Protein AF-A0A1B7NL34-F1 (afdb_monomer_lite)

Secondary structure (DSSP, 8-state):
----S--SSSTTS---TTSSSSSS-HHHHHHHHHHHHHHHHHHHHHHHHHHH-TT-GGGGSGGGTSHHHHHHHHHHHHHHHHS---HHHHHHHHHHHHHHHHHHHHHHHHHHHHHHHHHHHHHHHHHHHHHHHHHHT-

InterPro domains:
  IPR031872 Ndc10, domain 2 [PF16787] (10-69)
  IPR038279 Ndc10, domain 2 superfamily [G3DSA:1.10.443.20] (8-113)

Organism: NCBI:txid1955775

pLDDT: mean 80.77, std 17.27, range [40.53, 95.31]

Sequence (138 aa):
MSEIQGLTDIDQLQQKPGEHLNHDDLAAQEFLHLLQQLRTILLQDSALMQLKFPQHSVWAHTVFQRNDYREFAEAVCLANTQTEEPYEMQLRQTVPQVADQLRIVRQDFEVVTDRLFAAVQKGFDSLNAQIEDLISDQ

Structure (mmCIF, N/CA/C/O backbone):
data_AF-A0A1B7NL34-F1
#
_entry.id   AF-A0A1B7NL34-F1
#
loop_
_atom_site.group_PDB
_atom_site.id
_atom_site.type_symbol
_atom_site.label_atom_id
_atom_site.label_alt_id
_atom_site.label_comp_id
_atom_site.label_asym_id
_atom_site.label_entity_id
_atom_site.label_seq_id
_atom_site.pdbx_PDB_ins_code
_atom_site.Cartn_x
_atom_site.Cartn_y
_atom_site.Cartn_z
_atom_site.occupancy
_atom_site.B_iso_or_equiv
_atom_site.auth_seq_id
_atom_site.auth_comp_id
_atom_site.auth_asym_id
_atom_site.auth_atom_id
_atom_site.pdbx_PDB_model_num
ATOM 1 N N . MET A 1 1 ? 57.225 29.388 -61.321 1.00 40.53 1 MET A N 1
ATOM 2 C CA . MET A 1 1 ? 56.542 30.487 -60.607 1.00 40.53 1 MET A CA 1
ATOM 3 C C . MET A 1 1 ? 55.059 30.167 -60.660 1.00 40.53 1 MET A C 1
ATOM 5 O O . MET A 1 1 ? 54.426 30.433 -61.666 1.00 40.53 1 MET A O 1
ATOM 9 N N . SER A 1 2 ? 54.632 29.234 -59.815 1.00 45.34 2 SER A N 1
ATOM 10 C CA . SER A 1 2 ? 53.989 29.490 -58.512 1.00 45.34 2 SER A CA 1
ATOM 11 C C . SER A 1 2 ? 52.476 29.483 -58.693 1.00 45.34 2 SER A C 1
ATOM 13 O O . SER A 1 2 ? 51.816 30.514 -58.747 1.00 45.34 2 SER A O 1
ATOM 15 N N . GLU A 1 3 ? 51.989 28.258 -58.869 1.00 44.47 3 GLU A N 1
ATOM 16 C CA . GLU A 1 3 ? 50.589 27.866 -58.870 1.00 44.47 3 GLU A CA 1
ATOM 17 C C . GLU A 1 3 ? 50.018 27.932 -57.444 1.00 44.47 3 GLU A C 1
ATOM 19 O O . GLU A 1 3 ? 50.606 27.413 -56.500 1.00 44.47 3 GLU A O 1
ATOM 24 N N . ILE A 1 4 ? 48.846 28.564 -57.345 1.00 46.50 4 ILE A N 1
ATOM 25 C CA . ILE A 1 4 ? 47.754 28.269 -56.406 1.00 46.50 4 ILE A CA 1
ATOM 26 C C . ILE A 1 4 ? 48.114 28.381 -54.912 1.00 46.50 4 ILE A C 1
ATOM 28 O O . ILE A 1 4 ? 48.185 27.408 -54.166 1.00 46.50 4 ILE A O 1
ATOM 32 N N . GLN A 1 5 ? 48.207 29.626 -54.443 1.00 52.19 5 GLN A N 1
ATOM 33 C CA . GLN A 1 5 ? 47.981 29.981 -53.042 1.00 52.19 5 GLN A CA 1
ATOM 34 C C . GLN A 1 5 ? 46.459 30.041 -52.811 1.00 52.19 5 GLN A C 1
ATOM 36 O O . GLN A 1 5 ? 45.839 31.087 -52.981 1.00 52.19 5 GLN A O 1
ATOM 41 N N . GLY A 1 6 ? 45.817 28.908 -52.532 1.00 52.97 6 GLY A N 1
ATOM 42 C CA . GLY A 1 6 ? 44.358 28.904 -52.380 1.00 52.97 6 GLY A CA 1
ATOM 43 C C . GLY A 1 6 ? 43.734 27.595 -51.928 1.00 52.97 6 GLY A C 1
ATOM 44 O O . GLY A 1 6 ? 42.572 27.368 -52.241 1.00 52.97 6 GLY A O 1
ATOM 45 N N . LEU A 1 7 ? 44.475 26.721 -51.243 1.00 47.62 7 LEU A N 1
ATOM 46 C CA . LEU A 1 7 ? 43.939 25.425 -50.823 1.00 47.62 7 LEU A CA 1
ATOM 47 C C . LEU A 1 7 ? 44.562 24.915 -49.511 1.00 47.62 7 LEU A C 1
ATOM 49 O O . LEU A 1 7 ? 44.948 23.756 -49.413 1.00 47.62 7 LEU A O 1
ATOM 53 N N . THR A 1 8 ? 44.675 25.780 -48.499 1.00 50.06 8 THR A N 1
ATOM 54 C CA . THR A 1 8 ? 45.217 25.386 -47.181 1.00 50.06 8 THR A CA 1
ATOM 55 C C . THR A 1 8 ? 44.295 25.665 -45.995 1.00 50.06 8 THR A C 1
ATOM 57 O O . THR A 1 8 ? 44.733 25.502 -44.866 1.00 50.06 8 THR A O 1
ATOM 60 N N . ASP A 1 9 ? 43.025 26.018 -46.226 1.00 49.75 9 ASP A N 1
ATOM 61 C CA . ASP A 1 9 ? 42.076 26.336 -45.138 1.00 49.75 9 ASP A CA 1
ATOM 62 C C . ASP A 1 9 ? 40.770 25.522 -45.154 1.00 49.75 9 ASP A C 1
ATOM 64 O O . ASP A 1 9 ? 39.910 25.716 -44.300 1.00 49.75 9 ASP A O 1
ATOM 68 N N . ILE A 1 10 ? 40.597 24.576 -46.084 1.00 49.97 10 ILE A N 1
ATOM 69 C CA . ILE A 1 10 ? 39.336 23.809 -46.191 1.00 49.97 10 ILE A CA 1
ATOM 70 C C . ILE A 1 10 ? 39.411 22.453 -45.463 1.00 49.97 10 ILE A C 1
ATOM 72 O O . ILE A 1 10 ? 38.381 21.892 -45.098 1.00 49.97 10 ILE A O 1
ATOM 76 N N . ASP A 1 11 ? 40.615 21.969 -45.147 1.00 46.84 11 ASP A N 1
ATOM 77 C CA . ASP A 1 11 ? 40.814 20.687 -44.448 1.00 46.84 11 ASP A CA 1
ATOM 78 C C . ASP A 1 11 ? 40.721 20.786 -42.914 1.00 46.84 11 ASP A C 1
ATOM 80 O O . ASP A 1 11 ? 40.774 19.773 -42.219 1.00 46.84 11 ASP A O 1
ATOM 84 N N . GLN A 1 12 ? 40.525 21.986 -42.352 1.00 50.03 12 GLN A N 1
ATOM 85 C CA . GLN A 1 12 ? 40.326 22.163 -40.904 1.00 50.03 12 GLN A CA 1
ATOM 86 C C . GLN A 1 12 ? 38.851 22.210 -40.469 1.00 50.03 12 GLN A C 1
ATOM 88 O O . GLN A 1 12 ? 38.568 22.330 -39.279 1.00 50.03 12 GLN A O 1
ATOM 93 N N . LEU A 1 13 ? 37.893 22.044 -41.390 1.00 51.50 13 LEU A N 1
ATOM 94 C CA . LEU A 1 13 ? 36.455 22.036 -41.074 1.00 51.50 13 LEU A CA 1
ATOM 95 C C . LEU A 1 13 ? 35.815 20.638 -41.060 1.00 51.50 13 LEU A C 1
ATOM 97 O O . LEU A 1 13 ? 34.598 20.511 -41.178 1.00 51.50 13 LEU A O 1
ATOM 101 N N . GLN A 1 14 ? 36.606 19.581 -40.855 1.00 50.59 14 GLN A N 1
ATOM 102 C CA . GLN A 1 14 ? 36.085 18.228 -40.604 1.00 50.59 14 GLN A CA 1
ATOM 103 C C . GLN A 1 14 ? 36.311 17.719 -39.174 1.00 50.59 14 GLN A C 1
ATOM 105 O O . GLN A 1 14 ? 36.287 16.513 -38.930 1.00 50.59 14 GLN A O 1
ATOM 110 N N . GLN A 1 15 ? 36.420 18.610 -38.184 1.00 48.31 15 GLN A N 1
ATOM 111 C CA . GLN A 1 15 ? 36.098 18.203 -36.815 1.00 48.31 15 GLN A CA 1
ATOM 112 C C . GLN A 1 15 ? 34.578 18.064 -36.682 1.00 48.31 15 GLN A C 1
ATOM 114 O O . GLN A 1 15 ? 33.850 19.019 -36.430 1.00 48.31 15 GLN A O 1
ATOM 119 N N . LYS A 1 16 ? 34.119 16.833 -36.917 1.00 46.91 16 LYS A N 1
ATOM 120 C CA . LYS A 1 16 ? 32.774 16.305 -36.675 1.00 46.91 16 LYS A CA 1
ATOM 121 C C . LYS A 1 16 ? 32.206 16.859 -35.351 1.00 46.91 16 LYS A C 1
ATOM 123 O O . LYS A 1 16 ? 32.657 16.441 -34.281 1.00 46.91 16 LYS A O 1
ATOM 128 N N . PRO A 1 17 ? 31.208 17.762 -35.379 1.00 47.41 17 PRO A N 1
ATOM 129 C CA . PRO A 1 17 ? 30.551 18.229 -34.167 1.00 47.41 17 PRO A CA 1
ATOM 130 C C . PRO A 1 17 ? 29.605 17.122 -33.702 1.00 47.41 17 PRO A C 1
ATOM 132 O O . PRO A 1 17 ? 28.435 17.076 -34.071 1.00 47.41 17 PRO A O 1
ATOM 135 N N . GLY A 1 18 ? 30.140 16.154 -32.965 1.00 53.28 18 GLY A N 1
ATOM 136 C CA . GLY A 1 18 ? 29.338 15.038 -32.467 1.00 53.28 18 GLY A CA 1
ATOM 137 C C . GLY A 1 18 ? 30.087 13.923 -31.751 1.00 53.28 18 GLY A C 1
ATOM 138 O O . GLY A 1 18 ? 29.443 12.970 -31.336 1.00 53.28 18 GLY A O 1
ATOM 139 N N . GLU A 1 19 ? 31.412 14.001 -31.593 1.00 49.03 19 GLU A N 1
ATOM 140 C CA . GLU A 1 19 ? 32.195 12.888 -31.024 1.00 49.03 19 GLU A CA 1
ATOM 141 C C . GLU A 1 19 ? 32.651 13.112 -29.570 1.00 49.03 19 GLU A C 1
ATOM 143 O O . GLU A 1 19 ? 33.266 12.236 -28.979 1.00 49.03 19 GLU A O 1
ATOM 148 N N . HIS A 1 20 ? 32.281 14.246 -28.962 1.00 50.44 20 HIS A N 1
ATOM 149 C CA . HIS A 1 20 ? 32.522 14.548 -27.540 1.00 50.44 20 HIS A CA 1
ATOM 150 C C . HIS A 1 20 ? 31.239 14.836 -26.748 1.00 50.44 20 HIS A C 1
ATOM 152 O O . HIS A 1 20 ? 31.282 15.417 -25.666 1.00 50.44 20 HIS A O 1
ATOM 158 N N . LEU A 1 21 ? 30.078 14.437 -27.268 1.00 55.06 21 LEU A N 1
ATOM 159 C CA . LEU A 1 21 ? 28.856 14.498 -26.482 1.00 55.06 21 LEU A CA 1
ATOM 160 C C . LEU A 1 21 ? 28.786 13.278 -25.553 1.00 55.06 21 LEU A C 1
ATOM 162 O O . LEU A 1 21 ? 28.493 12.164 -25.978 1.00 55.06 21 LEU A O 1
ATOM 166 N N . ASN A 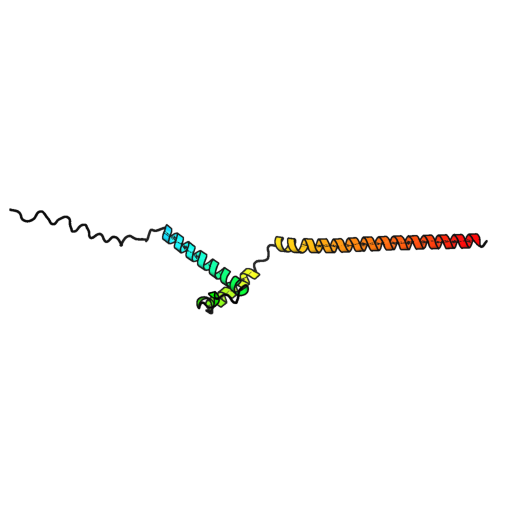1 22 ? 28.969 13.570 -24.264 1.00 57.78 22 ASN A N 1
ATOM 167 C CA . ASN A 1 22 ? 28.186 12.988 -23.170 1.00 57.78 22 ASN A CA 1
ATOM 168 C C . ASN A 1 22 ? 28.728 11.744 -22.449 1.00 57.78 22 ASN A C 1
ATOM 170 O O . ASN A 1 22 ? 27.928 10.949 -21.961 1.00 57.78 22 ASN A O 1
ATOM 174 N N . HIS A 1 23 ? 30.046 11.599 -22.263 1.00 54.75 23 HIS A N 1
ATOM 175 C CA . HIS A 1 23 ? 30.511 10.845 -21.081 1.00 54.75 23 HIS A CA 1
ATOM 176 C C . HIS A 1 23 ? 30.518 11.722 -19.807 1.00 54.75 23 HIS A C 1
ATOM 178 O O . HIS A 1 23 ? 30.373 11.189 -18.712 1.00 54.75 23 HIS A O 1
ATOM 184 N N . ASP A 1 24 ? 30.554 13.053 -19.944 1.00 62.59 24 ASP A N 1
ATOM 185 C CA . ASP A 1 24 ? 30.702 13.989 -18.814 1.00 62.59 24 ASP A CA 1
ATOM 186 C C . ASP A 1 24 ? 29.471 14.882 -18.571 1.00 62.59 24 ASP A C 1
ATOM 188 O O . ASP A 1 24 ? 29.547 15.860 -17.827 1.00 62.59 24 ASP A O 1
ATOM 192 N N . ASP A 1 25 ? 28.320 14.575 -19.185 1.00 80.75 25 ASP A N 1
ATOM 193 C CA . ASP A 1 25 ? 27.077 15.291 -18.871 1.00 80.75 25 ASP A CA 1
ATOM 194 C C . ASP A 1 25 ? 26.519 14.790 -17.533 1.00 80.7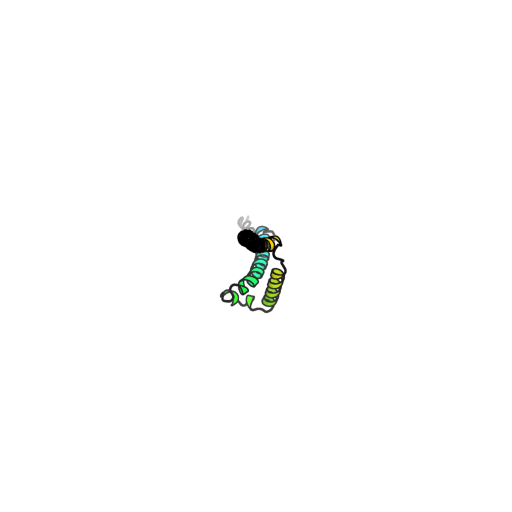5 25 ASP A C 1
ATOM 196 O O . ASP A 1 25 ? 25.647 13.919 -17.461 1.00 80.75 25 ASP A O 1
ATOM 200 N N . LEU A 1 26 ? 27.085 15.340 -16.459 1.00 84.31 26 LEU A N 1
ATOM 201 C CA . LEU A 1 26 ? 26.696 15.058 -15.084 1.00 84.31 26 LEU A CA 1
ATOM 202 C C . LEU A 1 26 ? 25.194 15.288 -14.876 1.00 84.31 26 LEU A C 1
ATOM 204 O O . LEU A 1 26 ? 24.545 14.504 -14.193 1.00 84.31 26 LEU A O 1
ATOM 208 N N . ALA A 1 27 ? 24.610 16.314 -15.502 1.00 87.31 27 ALA A N 1
ATOM 209 C CA . ALA A 1 27 ? 23.184 16.589 -15.360 1.00 87.31 27 ALA A CA 1
ATOM 210 C C . ALA A 1 27 ? 22.332 15.484 -16.001 1.00 87.31 27 ALA A C 1
ATOM 212 O O . ALA A 1 27 ? 21.353 15.041 -15.399 1.00 87.31 27 ALA A O 1
ATOM 213 N N . ALA A 1 28 ? 22.717 14.993 -17.182 1.00 87.06 28 ALA A N 1
ATOM 214 C CA . ALA A 1 28 ? 22.037 13.865 -17.813 1.00 87.06 28 ALA A CA 1
ATOM 215 C C . ALA A 1 28 ? 22.170 12.572 -16.991 1.00 87.06 28 ALA A C 1
ATOM 217 O O . ALA A 1 28 ? 21.201 11.822 -16.863 1.00 87.06 28 ALA A O 1
ATOM 218 N N . GLN A 1 29 ? 23.339 12.317 -16.403 1.00 88.25 29 GLN A N 1
ATOM 219 C CA . GLN A 1 29 ? 23.571 11.136 -15.565 1.00 88.25 29 GLN A CA 1
ATOM 220 C C . GLN A 1 29 ? 22.739 11.168 -14.283 1.00 88.25 29 GLN A C 1
ATOM 222 O O . GLN A 1 29 ? 22.030 10.204 -13.989 1.00 88.25 29 GLN A O 1
ATOM 227 N N . GLU A 1 30 ? 22.755 12.290 -13.565 1.00 90.06 30 GLU A N 1
ATOM 228 C CA . GLU A 1 30 ? 21.960 12.474 -12.349 1.00 90.06 30 GLU A CA 1
ATOM 229 C C . GLU A 1 30 ? 20.456 12.441 -12.649 1.00 90.06 30 GLU A C 1
ATOM 231 O O . GLU A 1 30 ? 19.672 11.862 -11.895 1.00 90.06 30 GLU A O 1
ATOM 236 N N . PHE A 1 31 ? 20.030 12.974 -13.798 1.00 91.38 31 PHE A N 1
ATOM 237 C CA . PHE A 1 31 ? 18.640 12.867 -14.236 1.00 91.38 31 PHE A CA 1
ATOM 238 C C . PHE A 1 31 ? 18.227 11.415 -14.514 1.00 91.38 31 PHE A C 1
ATOM 240 O O . PHE A 1 31 ? 17.148 10.985 -14.107 1.00 91.38 31 PHE A O 1
ATOM 247 N N . LEU A 1 32 ? 19.083 10.622 -15.162 1.00 93.50 32 LEU A N 1
ATOM 248 C CA . LEU A 1 32 ? 18.825 9.197 -15.375 1.00 93.50 32 LEU A CA 1
ATOM 249 C C . LEU A 1 32 ? 18.807 8.420 -14.055 1.00 93.50 32 LEU A C 1
ATOM 251 O O . LEU A 1 32 ? 17.970 7.529 -13.891 1.00 93.50 32 LEU A O 1
ATOM 255 N N . HIS A 1 33 ? 19.674 8.774 -13.104 1.00 92.69 33 HIS A N 1
ATOM 256 C CA . HIS A 1 33 ? 19.637 8.212 -11.757 1.00 92.69 33 HIS A CA 1
ATOM 257 C C . HIS A 1 33 ? 18.298 8.517 -11.072 1.00 92.69 33 HIS A C 1
ATOM 259 O O . HIS A 1 33 ? 17.641 7.609 -10.558 1.00 92.69 33 HIS A O 1
ATOM 265 N N . LEU A 1 34 ? 17.830 9.765 -11.153 1.00 94.69 34 LEU A N 1
ATOM 266 C CA . LEU A 1 34 ? 16.522 10.164 -10.639 1.00 94.69 34 LEU A CA 1
ATOM 267 C C . LEU A 1 34 ? 15.383 9.371 -11.293 1.00 94.69 34 LEU A C 1
ATOM 269 O O . LEU A 1 34 ? 14.491 8.894 -10.593 1.00 94.69 34 LEU A O 1
ATOM 273 N N . LEU A 1 35 ? 15.413 9.179 -12.614 1.00 95.25 35 LEU A N 1
ATOM 274 C CA . LEU A 1 35 ? 14.400 8.383 -13.312 1.00 95.25 35 LEU A CA 1
ATOM 275 C C . LEU A 1 35 ? 14.390 6.919 -12.855 1.00 95.25 35 LEU A C 1
ATOM 277 O O . LEU A 1 35 ? 13.318 6.318 -12.769 1.00 95.25 35 LEU A O 1
ATOM 281 N N . GLN A 1 36 ? 15.548 6.341 -12.532 1.00 94.56 36 GLN A N 1
ATOM 282 C CA . GLN A 1 36 ? 15.622 4.986 -11.976 1.00 94.56 36 GLN A CA 1
ATOM 283 C C . GLN A 1 36 ? 14.998 4.907 -10.579 1.00 94.56 36 GLN A C 1
ATOM 285 O O . GLN A 1 36 ? 14.240 3.974 -10.303 1.00 94.56 36 GLN A O 1
ATOM 290 N N . GLN A 1 37 ? 15.258 5.898 -9.723 1.00 94.25 37 GLN A N 1
ATOM 291 C CA . GLN A 1 37 ? 14.638 5.973 -8.397 1.00 94.25 37 GLN A CA 1
ATOM 292 C C . GLN A 1 37 ? 13.122 6.150 -8.507 1.00 94.25 37 GLN A C 1
ATOM 294 O O . GLN A 1 37 ? 12.354 5.383 -7.924 1.00 94.25 37 GLN A O 1
ATOM 299 N N . LEU A 1 38 ? 12.683 7.105 -9.329 1.00 94.88 38 LEU A N 1
ATOM 300 C CA . LEU A 1 38 ? 11.268 7.395 -9.525 1.00 94.88 38 LEU A CA 1
ATOM 301 C C . LEU A 1 38 ? 10.525 6.192 -10.107 1.00 94.88 38 LEU A C 1
ATOM 303 O O . LEU A 1 38 ? 9.412 5.901 -9.682 1.00 94.88 38 LEU A O 1
ATOM 307 N N . ARG A 1 39 ? 11.144 5.446 -11.028 1.00 94.62 39 ARG A N 1
ATOM 308 C CA . ARG A 1 39 ? 10.573 4.200 -11.551 1.00 94.62 39 ARG A CA 1
ATOM 309 C C . ARG A 1 39 ? 10.264 3.205 -10.433 1.00 94.62 39 ARG A C 1
ATOM 311 O O . ARG A 1 39 ? 9.199 2.597 -10.462 1.00 94.62 39 ARG A O 1
ATOM 318 N N . THR A 1 40 ? 11.177 3.023 -9.482 1.00 91.94 40 THR A N 1
ATOM 319 C CA . THR A 1 40 ? 10.973 2.099 -8.357 1.00 91.94 40 THR A CA 1
ATOM 320 C C . THR A 1 40 ? 9.811 2.554 -7.483 1.00 91.94 40 THR A C 1
ATOM 322 O O . THR A 1 40 ? 8.914 1.759 -7.218 1.00 91.94 40 THR A O 1
ATOM 325 N N . ILE A 1 41 ? 9.782 3.838 -7.114 1.00 94.00 41 ILE A N 1
ATOM 326 C CA . ILE A 1 41 ? 8.713 4.423 -6.291 1.00 94.00 41 ILE A CA 1
ATOM 327 C C . ILE A 1 41 ? 7.357 4.279 -6.992 1.00 94.00 41 ILE A C 1
ATOM 329 O O . ILE A 1 41 ? 6.412 3.750 -6.417 1.00 94.00 41 ILE A O 1
ATOM 333 N N . LEU A 1 42 ? 7.276 4.649 -8.274 1.00 94.19 42 LEU A N 1
ATOM 334 C CA . LEU A 1 42 ? 6.046 4.531 -9.059 1.00 94.19 42 LEU A CA 1
ATOM 335 C C . LEU A 1 42 ? 5.555 3.082 -9.157 1.00 94.19 42 LEU A C 1
ATOM 337 O O . LEU A 1 42 ? 4.351 2.839 -9.112 1.00 94.19 42 LEU A O 1
ATOM 341 N N . LEU A 1 43 ? 6.463 2.109 -9.290 1.00 94.00 43 LEU A N 1
ATOM 342 C CA . LEU A 1 43 ? 6.092 0.693 -9.311 1.00 94.00 43 LEU A CA 1
ATOM 343 C C . LEU A 1 43 ? 5.587 0.218 -7.945 1.00 94.00 43 LEU A C 1
ATOM 345 O O . LEU A 1 43 ? 4.597 -0.510 -7.901 1.00 94.00 43 LEU A O 1
ATOM 349 N N . GLN A 1 44 ? 6.208 0.640 -6.845 1.00 94.75 44 GLN A N 1
ATOM 350 C CA . GLN A 1 44 ? 5.730 0.324 -5.495 1.00 94.75 44 GLN A CA 1
ATOM 351 C C . GLN A 1 44 ? 4.331 0.904 -5.255 1.00 94.75 44 GLN A C 1
ATOM 353 O O . GLN A 1 44 ? 3.410 0.166 -4.901 1.00 94.75 44 GLN A O 1
ATOM 358 N N . ASP A 1 45 ? 4.138 2.190 -5.549 1.00 94.25 45 ASP A N 1
ATOM 359 C CA . ASP A 1 45 ? 2.844 2.861 -5.401 1.00 94.25 45 ASP A CA 1
ATOM 360 C C . ASP A 1 45 ? 1.775 2.214 -6.282 1.00 94.25 45 ASP A C 1
ATOM 362 O O . ASP A 1 45 ? 0.633 2.041 -5.854 1.00 94.25 45 ASP A O 1
ATOM 366 N N . SER A 1 46 ? 2.143 1.783 -7.493 1.00 94.94 46 SER A N 1
ATOM 367 C CA . SER A 1 46 ? 1.213 1.116 -8.403 1.00 94.94 46 SER A CA 1
ATOM 368 C C . SER A 1 46 ? 0.586 -0.144 -7.801 1.00 94.94 46 SER A C 1
ATOM 370 O O . SER A 1 46 ? -0.608 -0.357 -7.996 1.00 94.94 46 SER A O 1
ATOM 372 N N . ALA A 1 47 ? 1.336 -0.926 -7.014 1.00 94.19 47 ALA A N 1
ATOM 373 C CA . ALA A 1 47 ? 0.818 -2.129 -6.360 1.00 94.19 47 ALA A CA 1
ATOM 374 C C . ALA A 1 47 ? -0.297 -1.784 -5.356 1.00 94.19 47 ALA A C 1
ATOM 376 O O . ALA A 1 47 ? -1.360 -2.408 -5.339 1.00 94.19 47 ALA A O 1
ATOM 377 N N . LEU A 1 48 ? -0.099 -0.719 -4.571 1.00 93.00 48 LEU A N 1
ATOM 378 C CA . LEU A 1 48 ? -1.097 -0.226 -3.619 1.00 93.00 48 LEU A CA 1
ATOM 379 C C . LEU A 1 48 ? -2.287 0.440 -4.328 1.00 93.00 48 LEU A C 1
ATOM 381 O O . LEU A 1 48 ? -3.438 0.312 -3.901 1.00 93.00 48 LEU A O 1
ATOM 385 N N . MET A 1 49 ? -2.030 1.157 -5.423 1.00 93.75 49 MET A N 1
ATOM 386 C CA . MET A 1 49 ? -3.066 1.818 -6.218 1.00 93.75 49 MET A CA 1
ATOM 387 C C . MET A 1 49 ? -3.933 0.822 -6.985 1.00 93.75 49 MET A C 1
ATOM 389 O O . MET A 1 49 ? -5.131 1.063 -7.116 1.00 93.75 49 MET A O 1
ATOM 393 N N . GLN A 1 50 ? -3.375 -0.296 -7.452 1.00 93.31 50 GLN A N 1
ATOM 394 C CA . GLN A 1 50 ? -4.131 -1.348 -8.127 1.00 93.31 50 GLN A CA 1
ATOM 395 C C . GLN A 1 50 ? -5.188 -1.953 -7.197 1.00 93.31 50 GLN A C 1
ATOM 397 O O . GLN A 1 50 ? -6.316 -2.186 -7.627 1.00 93.31 50 GLN A O 1
ATOM 402 N N . LEU A 1 51 ? -4.863 -2.119 -5.910 1.00 89.38 51 LEU A N 1
ATOM 403 C CA . LEU A 1 51 ? -5.817 -2.571 -4.897 1.00 89.38 51 LEU A CA 1
ATOM 404 C C . LEU A 1 51 ? -6.932 -1.542 -4.650 1.00 89.38 51 LEU A C 1
ATOM 406 O O . LEU A 1 51 ? -8.099 -1.908 -4.524 1.00 89.38 51 LEU A O 1
ATOM 410 N N . LYS A 1 52 ? -6.583 -0.250 -4.592 1.00 91.62 52 LYS A N 1
ATOM 411 C CA . LYS A 1 52 ? -7.545 0.838 -4.334 1.00 91.62 52 LYS A CA 1
ATOM 412 C C . LYS A 1 52 ? -8.440 1.152 -5.536 1.00 91.62 52 LYS A C 1
ATOM 414 O O . LYS A 1 52 ? -9.603 1.499 -5.356 1.00 91.62 52 LYS A O 1
ATOM 419 N N . PHE A 1 53 ? -7.911 1.039 -6.753 1.00 93.94 53 PHE A N 1
ATOM 420 C CA . PHE A 1 53 ? -8.584 1.427 -7.994 1.00 93.94 53 PHE A CA 1
ATOM 421 C C . PHE A 1 53 ? -8.477 0.329 -9.063 1.00 93.94 53 PHE A C 1
ATOM 423 O O . PHE A 1 53 ? -7.928 0.577 -10.138 1.00 93.94 53 PHE A O 1
ATOM 430 N N . PRO A 1 54 ? -9.021 -0.878 -8.835 1.00 92.25 54 PRO A N 1
ATOM 431 C CA . PRO A 1 54 ? -8.797 -2.035 -9.710 1.00 92.25 54 PRO A CA 1
ATOM 432 C C . PRO A 1 54 ? -9.339 -1.858 -11.135 1.00 92.25 54 PRO A C 1
ATOM 434 O O . PRO A 1 54 ? -8.910 -2.550 -12.052 1.00 92.25 54 PRO A O 1
ATOM 437 N N . GLN A 1 55 ? -10.265 -0.920 -11.345 1.00 93.69 55 GLN A N 1
ATOM 438 C CA . GLN A 1 55 ? -10.888 -0.650 -12.646 1.00 93.69 55 GLN A CA 1
ATOM 439 C C . GLN A 1 55 ? -10.132 0.392 -13.489 1.00 93.69 55 GLN A C 1
ATOM 441 O O . GLN A 1 55 ? -10.574 0.724 -14.588 1.00 93.69 55 GLN A O 1
ATOM 446 N N . HIS A 1 56 ? -9.018 0.945 -12.995 1.00 94.12 56 HIS A N 1
ATOM 447 C CA . HIS A 1 56 ? -8.283 1.968 -13.734 1.00 94.12 56 HIS A CA 1
ATOM 448 C C . HIS A 1 56 ? -7.635 1.382 -15.000 1.00 94.12 56 HIS A C 1
ATOM 450 O O . HIS A 1 56 ? -6.981 0.340 -14.963 1.00 94.12 56 HIS A O 1
ATOM 456 N N . SER A 1 57 ? -7.771 2.077 -16.132 1.00 94.44 57 SER A N 1
ATOM 457 C CA . SER A 1 57 ? -7.330 1.588 -17.449 1.00 94.44 57 SER A CA 1
ATOM 458 C C . SER A 1 57 ? -5.824 1.344 -17.548 1.00 94.44 57 SER A C 1
ATOM 460 O O . SER A 1 57 ? -5.383 0.532 -18.357 1.00 94.44 57 SER A O 1
ATOM 462 N N . VAL A 1 58 ? -5.027 2.002 -16.702 1.00 92.88 58 VAL A N 1
ATOM 463 C CA . VAL A 1 58 ? -3.568 1.817 -16.660 1.00 92.88 58 VAL A CA 1
ATOM 464 C C . VAL A 1 58 ? -3.175 0.360 -16.375 1.00 92.88 58 VAL A C 1
ATOM 466 O O . VAL A 1 58 ? -2.183 -0.107 -16.925 1.00 92.88 58 VAL A O 1
ATOM 469 N N . TRP A 1 59 ? -3.988 -0.398 -15.623 1.00 93.69 59 TRP A N 1
ATOM 470 C CA . TRP A 1 59 ? -3.725 -1.809 -15.298 1.00 93.69 59 TRP A CA 1
ATOM 471 C C . TRP A 1 59 ? -3.933 -2.755 -16.485 1.00 93.69 59 TRP A C 1
ATOM 473 O O . TRP A 1 59 ? -3.491 -3.902 -16.453 1.00 93.69 59 TRP A O 1
ATOM 483 N N . ALA A 1 60 ? -4.573 -2.285 -17.561 1.00 93.50 60 ALA A N 1
ATOM 484 C CA . ALA A 1 60 ? -4.667 -3.033 -18.810 1.00 93.50 60 ALA A CA 1
ATOM 485 C C . ALA A 1 60 ? -3.335 -3.050 -19.584 1.00 93.50 60 ALA A C 1
ATOM 487 O O . ALA A 1 60 ? -3.193 -3.812 -20.540 1.00 93.50 60 ALA A O 1
ATOM 488 N N . HIS A 1 61 ? -2.356 -2.226 -19.194 1.00 94.44 61 HIS A N 1
ATOM 489 C CA . HIS A 1 61 ? -1.040 -2.231 -19.815 1.00 94.44 61 HIS A CA 1
ATOM 490 C C . HIS A 1 61 ? -0.278 -3.521 -19.478 1.00 94.44 61 HIS A C 1
ATOM 492 O O . HIS A 1 61 ? -0.261 -3.980 -18.336 1.00 94.44 61 HIS A O 1
ATOM 498 N N . THR A 1 62 ? 0.417 -4.077 -20.472 1.00 94.06 62 THR A N 1
ATOM 499 C CA . THR A 1 62 ? 1.082 -5.389 -20.387 1.00 94.06 62 THR A CA 1
ATOM 500 C C . THR A 1 62 ? 2.071 -5.489 -19.232 1.00 94.06 62 THR A C 1
ATOM 502 O O . THR A 1 62 ? 2.186 -6.547 -18.626 1.00 94.06 62 THR A O 1
ATOM 505 N N . VAL A 1 63 ? 2.747 -4.389 -18.882 1.00 91.38 63 VAL A N 1
ATOM 506 C CA . VAL A 1 63 ? 3.689 -4.339 -17.749 1.00 91.38 63 VAL A CA 1
ATOM 507 C C . VAL A 1 63 ? 3.061 -4.806 -16.429 1.00 91.38 63 VAL A C 1
ATOM 509 O O . VAL A 1 63 ? 3.728 -5.502 -15.676 1.00 91.38 63 VAL A O 1
ATOM 512 N N . PHE A 1 64 ? 1.780 -4.500 -16.194 1.00 93.06 64 PHE A N 1
ATOM 513 C CA . PHE A 1 64 ? 1.063 -4.829 -14.957 1.00 93.06 64 PHE A CA 1
ATOM 514 C C . PHE A 1 64 ? 0.385 -6.207 -14.995 1.00 93.06 64 PHE A C 1
ATOM 516 O O .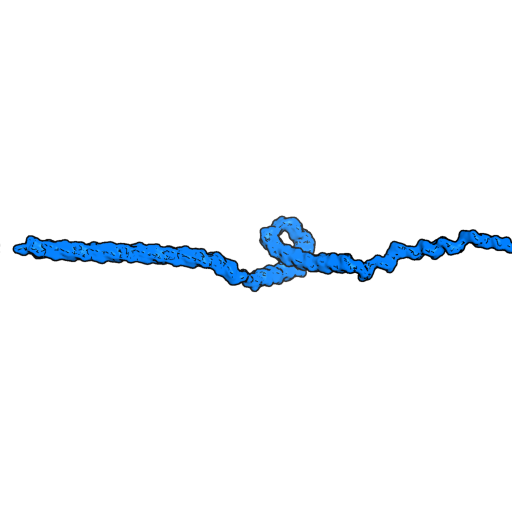 PHE A 1 64 ? -0.137 -6.672 -13.988 1.00 93.06 64 PHE A O 1
ATOM 523 N N . GLN A 1 65 ? 0.387 -6.869 -16.155 1.00 91.44 65 GLN A N 1
ATOM 524 C CA . GLN A 1 65 ? -0.171 -8.213 -16.342 1.00 91.44 65 GLN A CA 1
ATOM 525 C C . GLN A 1 65 ? 0.899 -9.308 -16.292 1.00 91.44 65 GLN A C 1
ATOM 527 O O . GLN A 1 65 ? 0.576 -10.496 -16.307 1.00 91.44 65 GLN A O 1
ATOM 532 N N . ARG A 1 66 ? 2.182 -8.929 -16.268 1.00 95.00 66 ARG A N 1
ATOM 533 C CA . ARG A 1 66 ? 3.286 -9.885 -16.198 1.00 95.00 66 ARG A CA 1
ATOM 534 C C . ARG A 1 66 ? 3.355 -10.541 -14.818 1.00 95.00 66 ARG A C 1
ATOM 536 O O . ARG A 1 66 ? 3.055 -9.925 -13.797 1.00 95.00 66 ARG A O 1
ATOM 543 N N . ASN A 1 67 ? 3.817 -11.790 -14.798 1.00 94.19 67 ASN A N 1
ATOM 544 C CA . ASN A 1 67 ? 3.984 -12.547 -13.556 1.00 94.19 67 ASN A CA 1
ATOM 545 C C . ASN A 1 67 ? 5.031 -11.920 -12.623 1.00 94.19 67 ASN A C 1
ATOM 547 O O . ASN A 1 67 ? 4.808 -11.891 -11.419 1.00 94.19 67 ASN A O 1
ATOM 551 N N . ASP A 1 68 ? 6.119 -11.369 -13.172 1.00 94.31 68 ASP A N 1
ATOM 552 C CA . ASP A 1 68 ? 7.170 -10.710 -12.384 1.00 94.31 68 ASP A CA 1
ATOM 553 C C . ASP A 1 68 ? 6.654 -9.462 -11.656 1.00 94.31 68 ASP A C 1
ATOM 555 O O . ASP A 1 68 ? 6.988 -9.235 -10.495 1.00 94.31 68 ASP A O 1
ATOM 559 N N . TYR A 1 69 ? 5.781 -8.685 -12.300 1.00 94.75 69 TYR A N 1
ATOM 560 C CA . TYR A 1 69 ? 5.093 -7.580 -11.642 1.00 94.75 69 TYR A CA 1
ATOM 561 C C . TYR A 1 69 ? 4.156 -8.069 -10.536 1.00 94.75 69 TYR A C 1
ATOM 563 O O . TYR A 1 69 ? 4.133 -7.466 -9.469 1.00 94.75 69 TYR A O 1
ATOM 571 N N . ARG A 1 70 ? 3.402 -9.156 -10.753 1.00 93.19 70 ARG A N 1
ATOM 572 C CA . ARG A 1 70 ? 2.498 -9.696 -9.724 1.00 93.19 70 ARG A CA 1
ATOM 573 C C . ARG A 1 70 ? 3.264 -10.133 -8.473 1.00 93.19 70 ARG A C 1
ATOM 575 O O . ARG A 1 70 ? 2.879 -9.748 -7.375 1.00 93.19 70 ARG A O 1
ATOM 582 N N . GLU A 1 71 ? 4.359 -10.871 -8.642 1.00 95.31 71 GLU A N 1
ATOM 583 C CA . GLU A 1 71 ? 5.234 -11.287 -7.534 1.00 95.31 71 GLU A CA 1
ATOM 584 C C . GLU A 1 71 ? 5.818 -10.075 -6.792 1.00 95.31 71 GLU A C 1
ATOM 586 O O . GLU A 1 71 ? 5.816 -10.023 -5.561 1.00 95.31 71 GLU A O 1
ATOM 591 N N . PHE A 1 72 ? 6.255 -9.055 -7.537 1.00 94.56 72 PHE A N 1
ATOM 592 C CA . PHE A 1 72 ? 6.717 -7.795 -6.962 1.00 94.56 72 PHE A CA 1
ATOM 593 C C . PHE A 1 72 ? 5.611 -7.070 -6.177 1.00 94.56 72 PHE A C 1
ATOM 595 O O . PHE A 1 72 ? 5.843 -6.626 -5.054 1.00 94.56 72 PHE A O 1
ATOM 602 N N . ALA A 1 73 ? 4.405 -6.966 -6.737 1.00 94.19 73 ALA A N 1
ATOM 603 C CA . ALA A 1 73 ? 3.272 -6.294 -6.110 1.00 94.19 73 ALA A CA 1
ATOM 604 C C . ALA A 1 73 ? 2.839 -6.994 -4.812 1.00 94.19 73 ALA A C 1
ATOM 606 O O . ALA A 1 73 ? 2.565 -6.323 -3.817 1.00 94.19 73 ALA A O 1
ATOM 607 N N . GLU A 1 74 ? 2.834 -8.329 -4.787 1.00 93.19 74 GLU A N 1
ATOM 608 C CA . GLU A 1 74 ? 2.582 -9.116 -3.575 1.00 93.19 74 GLU A CA 1
ATOM 609 C C . GLU A 1 74 ? 3.627 -8.831 -2.487 1.00 93.19 74 GLU A C 1
ATOM 611 O O . GLU A 1 74 ? 3.264 -8.566 -1.337 1.00 93.19 74 GLU A O 1
ATOM 616 N N . ALA A 1 75 ? 4.915 -8.804 -2.847 1.00 93.44 75 ALA A N 1
ATOM 617 C CA . ALA A 1 75 ? 5.993 -8.485 -1.913 1.00 93.44 75 ALA A CA 1
ATOM 618 C C . ALA A 1 75 ? 5.877 -7.057 -1.344 1.00 93.44 75 ALA A C 1
ATOM 620 O O . ALA A 1 75 ? 6.065 -6.856 -0.142 1.00 93.44 75 ALA A O 1
ATOM 621 N N . VAL A 1 76 ? 5.517 -6.073 -2.177 1.00 93.19 76 VAL A N 1
ATOM 622 C CA . VAL A 1 76 ? 5.279 -4.683 -1.748 1.00 93.19 76 VAL A CA 1
ATOM 623 C C . VAL A 1 76 ? 4.102 -4.599 -0.780 1.00 93.19 76 VAL A C 1
ATOM 625 O O . VAL A 1 76 ? 4.222 -3.982 0.279 1.00 93.19 76 VAL A O 1
ATOM 628 N N . CYS A 1 77 ? 2.979 -5.245 -1.099 1.00 90.94 77 CYS A N 1
ATOM 629 C CA . CYS A 1 77 ? 1.813 -5.277 -0.218 1.00 90.94 77 CYS A CA 1
ATOM 630 C C . CYS A 1 77 ? 2.143 -5.914 1.142 1.00 90.94 77 CYS A C 1
ATOM 632 O O . CYS A 1 77 ? 1.722 -5.398 2.181 1.00 90.94 77 CYS A O 1
ATOM 634 N N . LEU A 1 78 ? 2.928 -6.996 1.156 1.00 89.62 78 LEU A N 1
ATOM 635 C CA . LEU A 1 78 ? 3.358 -7.653 2.390 1.00 89.62 78 LEU A CA 1
ATOM 636 C C . LEU A 1 78 ? 4.247 -6.734 3.238 1.00 89.62 78 LEU A C 1
ATOM 638 O O . LEU A 1 78 ? 3.963 -6.539 4.418 1.00 89.62 78 LEU A O 1
ATOM 642 N N . ALA A 1 79 ? 5.270 -6.124 2.636 1.00 87.56 79 ALA A N 1
ATOM 643 C CA . ALA A 1 79 ? 6.174 -5.201 3.321 1.00 87.56 79 ALA A CA 1
ATOM 644 C C . ALA A 1 79 ? 5.441 -3.964 3.875 1.00 87.56 79 ALA A C 1
ATOM 646 O O . ALA A 1 79 ? 5.704 -3.523 4.994 1.00 87.56 79 ALA A O 1
ATOM 647 N N . ASN A 1 80 ? 4.465 -3.440 3.128 1.00 85.06 80 ASN A N 1
ATOM 648 C CA . ASN A 1 80 ? 3.628 -2.331 3.582 1.00 85.06 80 ASN A CA 1
ATOM 649 C C . ASN A 1 80 ? 2.728 -2.728 4.766 1.00 85.06 80 ASN A C 1
ATOM 651 O O . ASN A 1 80 ? 2.486 -1.915 5.647 1.00 85.06 80 ASN A O 1
ATOM 655 N N . THR A 1 81 ? 2.247 -3.973 4.809 1.00 78.00 81 THR A N 1
ATOM 656 C CA . THR A 1 81 ? 1.427 -4.488 5.924 1.00 78.00 81 THR A CA 1
ATOM 657 C C . THR A 1 81 ? 2.271 -4.783 7.170 1.00 78.00 81 THR A C 1
ATOM 659 O O . THR A 1 81 ? 1.789 -4.661 8.291 1.00 78.00 81 THR A O 1
ATOM 662 N N . GLN A 1 82 ? 3.536 -5.166 6.979 1.00 67.88 82 GLN A N 1
ATOM 663 C CA . GLN A 1 82 ? 4.510 -5.408 8.050 1.00 67.88 82 GLN A CA 1
ATOM 664 C C . GLN A 1 82 ? 5.131 -4.128 8.617 1.00 67.88 82 GLN A C 1
ATOM 666 O O . GLN A 1 82 ? 5.773 -4.177 9.664 1.00 67.88 82 GLN A O 1
ATOM 671 N N . THR A 1 83 ? 4.952 -2.990 7.946 1.00 62.19 83 THR A N 1
ATOM 672 C CA . THR A 1 83 ? 5.271 -1.689 8.528 1.00 62.19 83 THR A CA 1
ATOM 673 C C . THR A 1 83 ? 4.227 -1.431 9.607 1.00 62.19 83 THR A C 1
ATOM 675 O O . THR A 1 83 ? 3.123 -0.983 9.304 1.00 62.19 83 THR A O 1
ATOM 678 N N . GLU A 1 84 ? 4.544 -1.818 10.849 1.00 54.53 84 GLU A N 1
ATOM 679 C CA . GLU A 1 84 ? 3.719 -1.544 12.025 1.00 54.53 84 GLU A CA 1
ATOM 680 C C . GLU A 1 84 ? 3.215 -0.103 11.946 1.00 54.53 84 GLU A C 1
ATOM 682 O O . GLU A 1 84 ? 4.010 0.824 11.751 1.00 54.53 84 GLU A O 1
ATOM 687 N N . GLU A 1 85 ? 1.896 0.096 12.071 1.00 57.25 85 GLU A N 1
ATOM 688 C CA . GLU A 1 85 ? 1.388 1.445 12.286 1.00 57.25 85 GLU A CA 1
ATOM 689 C C . GLU A 1 85 ? 2.179 2.038 13.453 1.00 57.25 85 GLU A C 1
ATOM 691 O O . GLU A 1 85 ? 2.235 1.398 14.510 1.00 57.25 85 GLU A O 1
ATOM 696 N N . PRO A 1 86 ? 2.813 3.216 13.286 1.00 62.75 86 PRO A N 1
ATOM 697 C CA . PRO A 1 86 ? 3.591 3.805 14.358 1.00 62.75 86 PRO A CA 1
ATOM 698 C C . PRO A 1 86 ? 2.707 3.841 15.599 1.00 62.75 86 PRO A C 1
ATOM 700 O O . PRO A 1 86 ? 1.575 4.312 15.533 1.00 62.75 86 PRO A O 1
ATOM 703 N N . TYR A 1 87 ? 3.211 3.302 16.707 1.00 56.09 87 TYR A N 1
ATOM 704 C CA . TYR A 1 87 ? 2.495 3.123 17.975 1.00 56.09 87 TYR A CA 1
ATOM 705 C C . TYR A 1 87 ? 1.656 4.352 18.388 1.00 56.09 87 TYR A C 1
ATOM 707 O O . TYR A 1 87 ? 0.565 4.230 18.941 1.00 56.09 87 TYR A O 1
ATOM 715 N N . GLU A 1 88 ? 2.119 5.555 18.040 1.00 60.44 88 GLU A N 1
ATOM 716 C CA . GLU A 1 88 ? 1.405 6.820 18.234 1.00 60.44 88 GLU A CA 1
ATOM 717 C C . GLU A 1 88 ? 0.046 6.911 17.507 1.00 60.44 88 GLU A C 1
ATOM 719 O O . GLU A 1 88 ? -0.888 7.527 18.027 1.00 60.44 88 GLU A O 1
ATOM 724 N N . MET A 1 89 ? -0.097 6.302 16.327 1.00 60.91 89 MET A N 1
ATOM 725 C CA . MET A 1 89 ? -1.334 6.267 15.539 1.00 60.91 89 MET A CA 1
ATOM 726 C C . MET A 1 89 ? -2.373 5.332 16.174 1.00 60.91 89 MET A C 1
ATOM 728 O O . MET A 1 89 ? -3.527 5.731 16.351 1.00 60.91 89 MET A O 1
ATOM 732 N N . GLN A 1 90 ? -1.942 4.157 16.645 1.00 60.22 90 GLN A N 1
ATOM 733 C CA . GLN A 1 90 ? -2.790 3.226 17.401 1.00 60.22 90 GLN A CA 1
ATOM 734 C C . GLN A 1 90 ? -3.227 3.818 18.750 1.00 60.22 90 GLN A C 1
ATOM 736 O O . GLN A 1 90 ? -4.391 3.701 19.146 1.00 60.22 90 GLN A O 1
ATOM 741 N N . LEU A 1 91 ? -2.329 4.525 19.445 1.00 61.56 91 LEU A N 1
ATOM 742 C CA . LEU A 1 91 ? -2.651 5.204 20.702 1.00 61.56 91 LEU A CA 1
ATOM 743 C C . LEU A 1 91 ? -3.687 6.322 20.484 1.00 61.56 91 LEU A C 1
ATOM 745 O O . LEU A 1 91 ? -4.646 6.444 21.245 1.00 61.56 91 LEU A O 1
ATOM 749 N N . ARG A 1 92 ? -3.552 7.112 19.409 1.00 66.62 92 ARG A N 1
ATOM 750 C CA . ARG A 1 92 ? -4.513 8.176 19.065 1.00 66.62 92 ARG A CA 1
ATOM 751 C C . ARG A 1 92 ? -5.923 7.655 18.794 1.00 66.62 92 ARG A C 1
ATOM 753 O O . ARG A 1 92 ? -6.880 8.358 19.104 1.00 66.62 92 ARG A O 1
ATOM 760 N N . GLN A 1 93 ? -6.059 6.459 18.227 1.00 68.38 93 GLN A N 1
ATOM 761 C CA . GLN A 1 93 ? -7.369 5.864 17.947 1.00 68.38 93 GLN A CA 1
ATOM 762 C C . GLN A 1 93 ? -8.003 5.219 19.189 1.00 68.38 93 GLN A C 1
ATOM 764 O O . GLN A 1 93 ? -9.218 5.288 19.369 1.00 68.38 93 GLN A O 1
ATOM 769 N N . THR A 1 94 ? -7.191 4.627 20.066 1.00 73.00 94 THR A N 1
ATOM 770 C CA . THR A 1 94 ? -7.673 3.852 21.223 1.00 73.00 94 THR A CA 1
ATOM 771 C C . THR A 1 94 ? -7.919 4.703 22.471 1.00 73.00 94 THR A C 1
ATOM 773 O O . THR A 1 94 ? -8.848 4.418 23.227 1.00 73.00 94 THR A O 1
ATOM 776 N N . VAL A 1 95 ? -7.166 5.790 22.681 1.00 78.94 95 VAL A N 1
ATOM 777 C CA . VAL A 1 95 ? -7.326 6.676 23.852 1.00 78.94 95 VAL A CA 1
ATOM 778 C C . VAL A 1 95 ? -8.738 7.270 23.975 1.00 78.94 95 VAL A C 1
ATOM 780 O O . VAL A 1 95 ? -9.295 7.204 25.073 1.00 78.94 95 VAL A O 1
ATOM 783 N N . PRO A 1 96 ? -9.374 7.795 22.907 1.00 81.19 96 PRO A N 1
ATOM 784 C CA . PRO A 1 96 ? -10.744 8.299 22.995 1.00 81.19 96 PRO A CA 1
ATOM 785 C C . PRO A 1 96 ? -11.751 7.212 23.386 1.00 81.19 96 PRO A C 1
ATOM 787 O O . PRO A 1 96 ? -12.614 7.450 24.226 1.00 81.19 96 PRO A O 1
ATOM 790 N N . GLN A 1 97 ? -11.604 6.001 22.837 1.00 79.00 97 GLN A N 1
ATOM 791 C CA . GLN A 1 97 ? -12.498 4.881 23.137 1.00 79.00 97 GLN A CA 1
ATOM 792 C C . GLN A 1 97 ? -12.386 4.453 24.603 1.00 79.00 97 GLN A C 1
ATOM 794 O O . GLN A 1 97 ? -13.400 4.247 25.267 1.00 79.00 97 GLN A O 1
ATOM 799 N N . VAL A 1 98 ? -11.162 4.372 25.132 1.00 83.12 98 VAL A N 1
ATOM 800 C CA . VAL A 1 98 ? -10.923 4.059 26.549 1.00 83.12 98 VAL A CA 1
ATOM 801 C C . VAL A 1 98 ? -11.465 5.169 27.455 1.00 83.12 98 VAL A C 1
ATOM 803 O O . VAL A 1 98 ? -12.074 4.875 28.484 1.00 83.12 98 VAL A O 1
ATOM 806 N N . ALA A 1 99 ? -11.305 6.439 27.070 1.00 85.25 99 ALA A N 1
ATOM 807 C CA . ALA A 1 99 ? -11.839 7.571 27.825 1.00 85.25 99 ALA A CA 1
ATOM 808 C C . ALA A 1 99 ? -13.377 7.567 27.877 1.00 85.25 99 ALA A C 1
ATOM 810 O O . ALA A 1 99 ? -13.954 7.830 28.935 1.00 85.25 99 ALA A O 1
ATOM 811 N N . ASP A 1 100 ? -14.045 7.228 26.772 1.00 86.25 100 ASP A N 1
ATOM 812 C CA . ASP A 1 100 ? -15.503 7.110 26.733 1.00 86.25 100 ASP A CA 1
ATOM 813 C C . ASP A 1 100 ? -16.013 5.945 27.585 1.00 86.25 100 ASP A C 1
ATOM 815 O O . ASP A 1 100 ? -16.954 6.127 28.358 1.00 86.25 100 ASP A O 1
ATOM 819 N N . GLN A 1 101 ? -15.363 4.779 27.524 1.00 86.31 101 GLN A N 1
ATOM 820 C CA . GLN A 1 101 ? -15.716 3.644 28.384 1.00 86.31 101 GLN A CA 1
ATOM 821 C C . GLN A 1 101 ? -15.546 3.990 29.868 1.00 86.31 101 GLN A C 1
ATOM 823 O O . GLN A 1 101 ? -16.443 3.743 30.671 1.00 86.31 101 GLN A O 1
ATOM 828 N N . LEU A 1 102 ? -14.439 4.641 30.239 1.00 88.94 102 LEU A N 1
ATOM 829 C CA . LEU A 1 102 ? -14.205 5.068 31.619 1.00 88.94 102 LEU A CA 1
ATOM 830 C C . LEU A 1 102 ? -15.248 6.092 32.095 1.00 88.94 102 LEU A C 1
ATOM 832 O O . LEU A 1 102 ? -15.673 6.061 33.251 1.00 88.94 102 LEU A O 1
ATOM 836 N N . ARG A 1 103 ? -15.689 6.988 31.205 1.00 89.50 103 ARG A N 1
ATOM 837 C CA . ARG A 1 103 ? -16.754 7.953 31.498 1.00 89.50 103 ARG A CA 1
ATOM 838 C C . ARG A 1 103 ? -18.086 7.257 31.765 1.00 89.50 103 ARG A C 1
ATOM 840 O O . ARG A 1 103 ? -18.756 7.648 32.717 1.00 89.50 103 ARG A O 1
ATOM 847 N N . ILE A 1 104 ? -18.438 6.245 30.972 1.00 90.12 104 ILE A N 1
ATOM 848 C CA . ILE A 1 104 ? -19.657 5.447 31.164 1.00 90.12 104 ILE A CA 1
ATOM 849 C C . ILE A 1 104 ? -19.605 4.727 32.513 1.00 90.12 104 ILE A C 1
ATOM 851 O O . ILE A 1 104 ? -20.513 4.889 33.320 1.00 90.12 104 ILE A O 1
ATOM 855 N N . VAL A 1 105 ? -18.501 4.033 32.818 1.00 89.50 105 VAL A N 1
ATOM 856 C CA . VAL A 1 105 ? -18.348 3.326 34.103 1.00 89.50 105 VAL A CA 1
ATOM 857 C C . VAL A 1 105 ? -18.474 4.283 35.291 1.00 89.50 105 VAL A C 1
ATOM 859 O O . VAL A 1 105 ? -19.117 3.950 36.285 1.00 89.50 105 VAL A O 1
ATOM 862 N N . ARG A 1 106 ? -17.899 5.490 35.200 1.00 90.50 106 ARG A N 1
ATOM 863 C CA . ARG A 1 106 ? -18.046 6.506 36.251 1.00 90.50 106 ARG A CA 1
ATOM 864 C C . ARG A 1 106 ? -19.504 6.937 36.430 1.00 90.50 106 ARG A C 1
ATOM 866 O O . ARG A 1 106 ? -19.958 7.034 37.564 1.00 90.50 106 ARG A O 1
ATOM 873 N N . GLN A 1 107 ? -20.228 7.171 35.337 1.00 90.12 107 GLN A N 1
ATOM 874 C CA . GLN A 1 107 ? -21.644 7.549 35.384 1.00 90.12 107 GLN A CA 1
ATOM 875 C C . GLN A 1 107 ? -22.508 6.437 35.987 1.00 90.12 107 GLN A C 1
ATOM 877 O O . GLN A 1 107 ? -23.354 6.706 36.837 1.00 90.12 107 GLN A O 1
ATOM 882 N N . ASP A 1 108 ? -22.265 5.184 35.606 1.00 91.12 108 ASP A N 1
ATOM 883 C CA . ASP A 1 108 ? -22.976 4.037 36.173 1.00 91.12 108 ASP A CA 1
ATOM 884 C C . ASP A 1 108 ? -22.718 3.913 37.678 1.00 91.12 108 ASP A C 1
ATOM 886 O O . ASP A 1 108 ? -23.640 3.654 38.455 1.00 91.12 108 ASP A O 1
ATOM 890 N N . PHE A 1 109 ? -21.477 4.153 38.111 1.00 91.88 109 PHE A N 1
ATOM 891 C CA . PHE A 1 109 ? -21.116 4.140 39.524 1.00 91.88 109 PHE A CA 1
ATOM 892 C C . PHE A 1 109 ? -21.814 5.251 40.323 1.00 91.88 109 PHE A C 1
ATOM 894 O O . PHE A 1 109 ? -22.311 4.989 41.421 1.00 91.88 109 PHE A O 1
ATOM 901 N N . GLU A 1 110 ? -21.899 6.468 39.777 1.00 90.81 110 GLU A N 1
ATOM 902 C CA . GLU A 1 110 ? -22.654 7.581 40.375 1.00 90.81 110 GLU A CA 1
ATOM 903 C C . GLU A 1 110 ? -24.134 7.199 40.549 1.00 90.81 110 GLU A C 1
ATOM 905 O O . GLU A 1 110 ? -24.667 7.260 41.657 1.00 90.81 110 GLU A O 1
ATOM 910 N N . VAL A 1 111 ? -24.768 6.665 39.498 1.00 91.81 111 VAL A N 1
ATOM 911 C CA . VAL A 1 111 ? -26.175 6.230 39.534 1.00 91.81 111 VAL A CA 1
ATOM 912 C C . VAL A 1 111 ? -26.410 5.117 40.558 1.00 91.81 111 VAL A C 1
ATOM 914 O O . VAL A 1 111 ? -27.423 5.117 41.264 1.00 91.81 111 VAL A O 1
ATOM 917 N N . VAL A 1 112 ? -25.507 4.137 40.641 1.00 93.12 112 VAL A N 1
ATOM 918 C CA . VAL A 1 112 ? -25.609 3.047 41.623 1.00 93.12 112 VAL A CA 1
ATOM 919 C C . VAL A 1 112 ? -25.482 3.588 43.042 1.00 93.12 112 VAL A C 1
ATOM 921 O O . VAL A 1 112 ? -26.269 3.196 43.904 1.00 93.12 112 VAL A O 1
ATOM 924 N N . THR A 1 113 ? -24.544 4.503 43.278 1.00 91.62 113 THR A N 1
ATOM 925 C CA . THR A 1 113 ? -24.317 5.111 44.594 1.00 91.62 113 THR A CA 1
ATOM 926 C C . THR A 1 113 ? -25.535 5.914 45.049 1.00 91.62 113 THR A C 1
ATOM 928 O O . THR A 1 113 ? -25.998 5.725 46.176 1.00 91.62 113 THR A O 1
ATOM 931 N N . ASP A 1 114 ? -26.129 6.714 44.161 1.00 92.81 114 ASP A N 1
ATOM 932 C CA . ASP A 1 114 ? -27.342 7.487 44.451 1.00 92.81 114 ASP A CA 1
ATOM 933 C C . ASP A 1 114 ? -28.529 6.582 44.802 1.00 92.81 114 ASP A C 1
ATOM 935 O O . ASP A 1 114 ? -29.272 6.836 45.755 1.00 92.81 114 ASP A O 1
ATOM 939 N N . ARG A 1 115 ? -28.699 5.477 44.064 1.00 92.62 115 ARG A N 1
ATOM 940 C CA . ARG A 1 115 ? -29.748 4.485 44.348 1.00 92.62 115 ARG A CA 1
ATOM 941 C C . ARG A 1 115 ? -29.536 3.807 45.695 1.00 92.62 115 ARG A C 1
ATOM 943 O O . ARG A 1 115 ? -30.508 3.595 46.418 1.00 92.62 115 ARG A O 1
ATOM 950 N N . LEU A 1 116 ? -28.291 3.473 46.023 1.00 93.50 116 LEU A N 1
ATOM 951 C CA . LEU A 1 116 ? -27.924 2.882 47.307 1.00 93.50 116 LEU A CA 1
ATOM 952 C C . LEU A 1 116 ? -28.243 3.840 48.452 1.00 93.50 116 LEU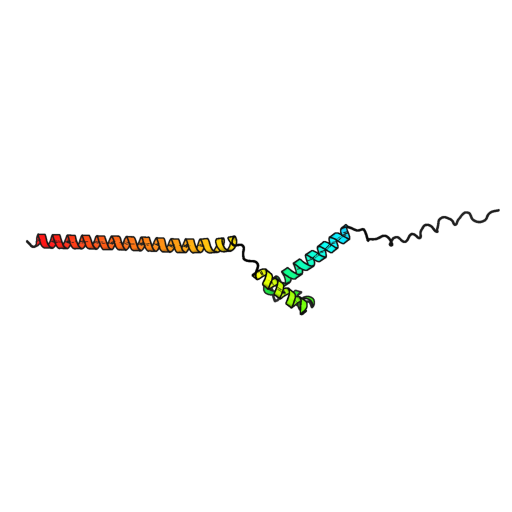 A C 1
ATOM 954 O O . LEU A 1 116 ? -28.909 3.444 49.406 1.00 93.50 116 LEU A O 1
ATOM 958 N N . PHE A 1 117 ? -27.847 5.106 48.323 1.00 93.81 117 PHE A N 1
ATOM 959 C CA . PHE A 1 117 ? -28.143 6.133 49.316 1.00 93.81 117 PHE A CA 1
ATOM 960 C C . PHE A 1 117 ? -29.654 6.309 49.514 1.00 93.81 117 PHE A C 1
ATOM 962 O O . PHE A 1 117 ? -30.142 6.261 50.641 1.00 93.81 117 PHE A O 1
ATOM 969 N N . ALA A 1 118 ? -30.419 6.411 48.424 1.00 92.81 118 ALA A N 1
ATOM 970 C CA . ALA A 1 118 ? -31.872 6.529 48.492 1.00 92.81 118 ALA A CA 1
ATOM 971 C C . ALA A 1 118 ? -32.544 5.296 49.126 1.00 92.81 118 ALA A C 1
ATOM 973 O O . ALA A 1 118 ? -33.521 5.437 49.862 1.00 92.81 118 ALA A O 1
ATOM 974 N N . ALA A 1 119 ? -32.043 4.087 48.856 1.00 93.00 119 ALA A N 1
ATOM 975 C CA . ALA A 1 119 ? -32.562 2.857 49.451 1.00 93.00 119 ALA A CA 1
ATOM 976 C C . ALA A 1 119 ? -32.273 2.783 50.956 1.00 93.00 119 ALA A C 1
ATOM 978 O O . ALA A 1 119 ? -33.162 2.436 51.733 1.00 93.00 119 ALA A O 1
ATOM 979 N N . VAL A 1 120 ? -31.057 3.154 51.368 1.00 95.06 120 VAL A N 1
ATOM 980 C CA . VAL A 1 120 ? -30.670 3.225 52.783 1.00 95.06 120 VAL A CA 1
ATOM 981 C C . VAL A 1 120 ? -31.521 4.257 53.519 1.00 95.06 120 VAL A C 1
ATOM 983 O O . VAL A 1 120 ? -32.072 3.937 54.569 1.00 95.06 120 VAL A O 1
ATOM 986 N N . GLN A 1 121 ? -31.704 5.452 52.947 1.00 93.50 121 GLN A N 1
ATOM 987 C CA . GLN A 1 121 ? -32.532 6.499 53.546 1.00 93.50 121 GLN A CA 1
ATOM 988 C C . GLN A 1 121 ? -33.979 6.035 53.736 1.00 93.50 121 GLN A C 1
ATOM 990 O O . GLN A 1 121 ? -34.510 6.121 54.837 1.00 93.50 121 GLN A O 1
ATOM 995 N N . LYS A 1 122 ? -34.585 5.440 52.701 1.00 93.19 122 LYS A N 1
ATOM 996 C CA . LYS A 1 122 ? -35.937 4.868 52.803 1.00 93.19 122 LYS A CA 1
ATOM 997 C C . LYS A 1 122 ? -36.041 3.784 53.876 1.00 93.19 122 LYS A C 1
ATOM 999 O O . LYS A 1 122 ? -37.069 3.687 54.541 1.00 93.19 122 LYS A O 1
ATOM 1004 N N . GLY A 1 123 ? -35.001 2.964 54.033 1.00 93.25 123 GLY A N 1
ATOM 1005 C CA . GLY A 1 123 ? -34.930 1.961 55.093 1.00 93.25 123 GLY A CA 1
ATOM 1006 C C . GLY A 1 123 ? -34.945 2.593 56.485 1.00 93.25 123 GLY A C 1
ATOM 1007 O O . GLY A 1 123 ? -35.724 2.167 57.334 1.00 93.25 123 GLY A O 1
ATOM 1008 N N . PHE A 1 124 ? -34.146 3.641 56.701 1.00 94.19 124 PHE A N 1
ATOM 1009 C CA . PHE A 1 124 ? -34.151 4.402 57.953 1.00 94.19 124 PHE A CA 1
ATOM 1010 C C . PHE A 1 124 ? -35.497 5.077 58.221 1.00 94.19 124 PHE A C 1
ATOM 1012 O O . PHE A 1 124 ? -36.019 4.943 59.325 1.00 94.19 124 PHE A O 1
ATOM 1019 N N . ASP A 1 125 ? -36.084 5.735 57.222 1.00 93.81 125 ASP A N 1
ATOM 1020 C CA . ASP A 1 125 ? -37.379 6.409 57.363 1.00 93.81 125 ASP A CA 1
ATOM 1021 C C . ASP A 1 125 ? -38.485 5.403 57.728 1.00 93.81 125 ASP A C 1
ATOM 1023 O O . ASP A 1 125 ? -39.303 5.656 58.611 1.00 93.81 125 ASP A O 1
ATOM 1027 N N . SER A 1 126 ? -38.471 4.218 57.102 1.00 93.06 126 SER A N 1
ATOM 1028 C CA . SER A 1 126 ? -39.412 3.140 57.417 1.00 93.06 126 SER A CA 1
ATOM 1029 C C . SER A 1 126 ? -39.221 2.584 58.827 1.00 93.06 126 SER A C 1
ATOM 1031 O O . SER A 1 126 ? -40.212 2.261 59.478 1.00 93.06 126 SER A O 1
ATOM 1033 N N . LEU A 1 127 ? -37.978 2.419 59.287 1.00 92.75 127 LEU A N 1
ATOM 1034 C CA . LEU A 1 127 ? -37.704 1.967 60.652 1.00 92.75 127 LEU A CA 1
ATOM 1035 C C . LEU A 1 127 ? -38.161 3.010 61.671 1.00 92.75 127 LEU A C 1
ATOM 1037 O O . LEU A 1 127 ? -38.764 2.656 62.679 1.00 92.75 127 LEU A O 1
ATOM 1041 N N . ASN A 1 128 ? -37.918 4.289 61.387 1.00 92.25 128 ASN A N 1
ATOM 1042 C CA . ASN A 1 128 ? -38.342 5.378 62.254 1.00 92.25 128 ASN A CA 1
ATOM 1043 C C . ASN A 1 128 ? -39.873 5.429 62.380 1.00 92.25 128 ASN A C 1
ATOM 1045 O O . ASN A 1 128 ? -40.389 5.50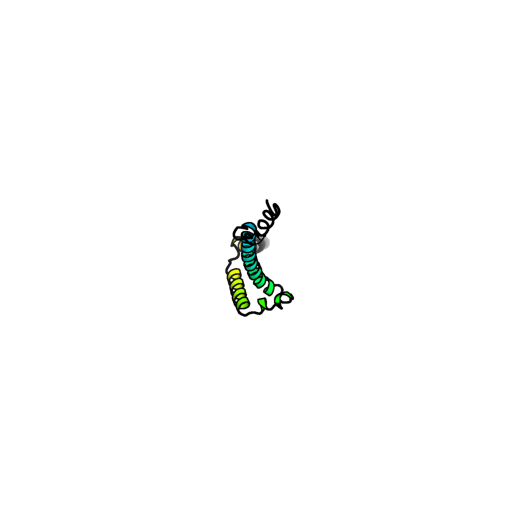1 63.491 1.00 92.25 128 ASN A O 1
ATOM 1049 N N . ALA A 1 129 ? -40.597 5.277 61.266 1.00 89.75 129 ALA A N 1
ATOM 1050 C CA . ALA A 1 129 ? -42.058 5.217 61.270 1.00 89.75 129 ALA A CA 1
ATOM 1051 C C . ALA A 1 129 ? -42.610 4.017 62.066 1.00 89.75 129 ALA A C 1
ATOM 1053 O O . ALA A 1 129 ? -43.592 4.163 62.785 1.00 89.75 129 ALA A O 1
ATOM 1054 N N . GLN A 1 130 ? -41.970 2.841 61.987 1.00 89.69 130 GLN A N 1
ATOM 1055 C CA . GLN A 1 130 ? -42.374 1.666 62.779 1.00 89.69 130 GLN A CA 1
ATOM 1056 C C . GLN A 1 130 ? -42.175 1.873 64.285 1.00 89.69 130 GLN A C 1
ATOM 1058 O O . GLN A 1 130 ? -42.983 1.409 65.083 1.00 89.69 130 GLN A O 1
ATOM 1063 N N . ILE A 1 131 ? -41.096 2.552 64.682 1.00 89.62 131 ILE A N 1
ATOM 1064 C CA . ILE A 1 131 ? -40.839 2.870 66.091 1.00 89.62 131 ILE A CA 1
ATOM 1065 C C . ILE A 1 131 ? -41.880 3.869 66.610 1.00 89.62 131 ILE A C 1
ATOM 1067 O O . ILE A 1 131 ? -42.376 3.708 67.721 1.00 89.62 131 ILE A O 1
ATOM 1071 N N . GLU A 1 132 ? -42.230 4.877 65.812 1.00 87.50 132 GLU A N 1
ATOM 1072 C CA . GLU A 1 132 ? -43.222 5.893 66.177 1.00 87.50 132 GLU A CA 1
ATOM 1073 C C . GLU A 1 132 ? -44.637 5.305 66.331 1.00 87.50 132 GLU A C 1
ATOM 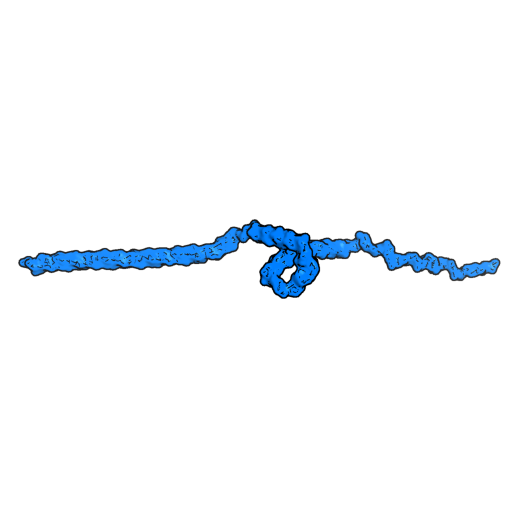1075 O O . GLU A 1 132 ? -45.353 5.660 67.269 1.00 87.50 132 GLU A O 1
ATOM 1080 N N . ASP A 1 133 ? -44.998 4.343 65.478 1.00 89.31 133 ASP A N 1
ATOM 1081 C CA . ASP A 1 133 ? -46.244 3.570 65.571 1.00 89.31 133 ASP A CA 1
ATOM 1082 C C . ASP A 1 133 ? -46.286 2.722 66.857 1.00 89.31 133 ASP A C 1
ATOM 1084 O O . ASP A 1 133 ? -47.243 2.791 67.624 1.00 89.31 133 ASP A O 1
ATOM 1088 N N . LEU A 1 134 ? -45.192 2.015 67.175 1.00 85.62 134 LEU A N 1
ATOM 1089 C CA . LEU A 1 134 ? -45.089 1.180 68.381 1.00 85.62 134 LEU A CA 1
ATOM 1090 C C . LEU A 1 134 ? -45.149 1.991 69.689 1.00 85.62 134 LEU A C 1
ATOM 1092 O O . LEU A 1 134 ? -45.612 1.489 70.711 1.00 85.62 134 LEU A O 1
ATOM 1096 N N . ILE A 1 135 ? -44.643 3.226 69.672 1.00 84.19 135 ILE A N 1
ATOM 1097 C CA . ILE A 1 135 ? -44.678 4.140 70.823 1.00 84.19 135 ILE A CA 1
ATOM 1098 C C . ILE A 1 135 ? -46.059 4.799 70.966 1.00 84.19 135 ILE A C 1
ATOM 1100 O O . ILE A 1 135 ? -46.440 5.145 72.081 1.00 84.19 135 ILE A O 1
ATOM 1104 N N . SER A 1 136 ? -46.806 4.966 69.871 1.00 76.38 136 SER A N 1
ATOM 1105 C CA . SER A 1 136 ? -48.140 5.587 69.882 1.00 76.38 136 SER A CA 1
ATOM 1106 C C . SER A 1 136 ? -49.274 4.619 70.246 1.00 76.38 136 SER A C 1
ATOM 1108 O O . SER A 1 136 ? -50.355 5.079 70.606 1.00 76.38 136 SER A O 1
ATOM 1110 N N . ASP A 1 137 ? -49.041 3.304 70.168 1.00 62.44 137 ASP A N 1
ATOM 1111 C CA . ASP A 1 137 ? -50.011 2.242 70.500 1.00 62.44 137 ASP A CA 1
ATOM 1112 C C . ASP A 1 137 ? -49.921 1.765 71.978 1.00 62.44 137 ASP A C 1
ATOM 1114 O O . ASP A 1 137 ? -50.438 0.705 72.342 1.00 62.44 137 ASP A O 1
ATOM 1118 N N . GLN A 1 138 ? -49.250 2.543 72.844 1.00 50.84 138 GLN A N 1
ATOM 1119 C CA . GLN A 1 138 ? -49.151 2.371 74.309 1.00 50.84 138 GLN A CA 1
ATOM 1120 C C . GLN A 1 138 ? -49.818 3.534 75.050 1.00 50.84 138 GLN A C 1
ATOM 1122 O O . GLN A 1 138 ? -50.484 3.258 76.076 1.00 50.84 138 GLN A O 1
#

Radius of gyration: 43.53 Å; chains: 1; bounding box: 107×43×135 Å

Foldseek 3Di:
DDDDPDPDPPVVPPPPPPPPPDPPPPVVVVVVVVVVVVVVVVLLVVLVVCVVCVPDCVCVDVVNVDPVSVVVSVVSVVVVVVPPDPVVVVCVVVVVVVVVVVVVVVVVVVVVVVVVVVVVVVVVVVVVVVVVVVVVVD